Protein AF-A0A5J4R8U3-F1 (afdb_monomer)

InterPro domains:
  IPR002104 Integrase, catalytic domain [PF00589] (3-94)
  IPR002104 Integrase, catalytic domain [PS51898] (1-96)
  IPR011010 DNA breaking-rejoining enzyme, catalytic core [SSF56349] (4-93)
  IPR013762 Integrase-like, catalytic domain superfamily [G3DSA:1.10.443.10] (3-96)

Radius of gyration: 16.23 Å; Cα contacts (8 Å, |Δi|>4): 30; chains: 1; bounding box: 34×35×36 Å

Sequence (96 aa):
MFLKGRSIRIVPLLENQILLLNKYIAENKMDDPVKSKHPLFFNTRNEKLTRGGIIYILQKYIETARSENPTLIPDGITCHSLRHSKAMHLYKQEFH

Organism: NCBI:txid433724

Solvent-accessible surface area (backbone atoms only — not comparable to full-atom values): 6169 Å² total; per-residue (Å²): 134,93,59,94,65,102,61,91,73,91,73,87,73,53,69,72,54,49,52,55,49,51,51,52,37,59,78,66,62,58,83,45,78,86,48,72,84,54,62,94,58,53,43,101,82,74,40,68,61,44,74,66,56,52,51,50,55,49,49,55,52,50,52,52,49,28,74,76,39,59,90,79,50,74,83,86,80,42,75,65,55,52,52,53,52,52,52,54,50,50,55,62,62,75,75,111

Mean predicted aligned error: 8.78 Å

Foldseek 3Di:
DDDPDPDDDDDDDDPVRVVVLVVLCVVVVVVDPVNPPFDSDDDPVSHDQDPVNVQVVVVVVLVVVCVVPVVVRDPDDDPVNVVVVVVVVVVVVVVD

Secondary structure (DSSP, 8-state):
-PPSSS-----PPPHHHHHHHHHHHHHTTTT-GGGGGS-SSB-TTSSBPPHHHHHHHHHHHHHHHHHH-TTTS-TT--HHHHHHHHHHHHHHHHT-

Structure (mmCIF, N/CA/C/O backbone):
data_AF-A0A5J4R8U3-F1
#
_entry.id   AF-A0A5J4R8U3-F1
#
loop_
_atom_site.group_PDB
_atom_site.id
_atom_site.type_symbol
_atom_site.label_atom_id
_atom_site.label_alt_id
_atom_site.label_comp_id
_atom_site.label_asym_id
_atom_site.label_entity_id
_atom_site.label_seq_id
_atom_site.pdbx_PDB_ins_code
_atom_site.Cartn_x
_atom_site.Cartn_y
_atom_site.Cartn_z
_atom_site.occupancy
_atom_site.B_iso_or_equiv
_atom_site.auth_seq_id
_atom_site.auth_comp_id
_atom_site.auth_asym_id
_atom_site.auth_atom_id
_atom_site.pdbx_PDB_model_num
ATOM 1 N N . MET A 1 1 ? 6.810 -12.714 -2.063 1.00 39.50 1 MET A N 1
ATOM 2 C CA . MET A 1 1 ? 7.240 -11.859 -0.929 1.00 39.50 1 MET A CA 1
ATOM 3 C C . MET A 1 1 ? 8.015 -12.729 0.053 1.00 39.50 1 MET A C 1
ATOM 5 O O . MET A 1 1 ? 7.446 -13.683 0.564 1.00 39.50 1 MET A O 1
ATOM 9 N N . PHE A 1 2 ? 9.313 -12.478 0.248 1.00 37.28 2 PHE A N 1
ATOM 10 C CA . PHE A 1 2 ? 10.162 -13.301 1.119 1.00 37.28 2 PHE A CA 1
ATOM 11 C C . PHE A 1 2 ? 9.908 -12.959 2.592 1.00 37.28 2 PHE A C 1
ATOM 13 O O . PHE A 1 2 ? 10.042 -11.804 2.992 1.00 37.28 2 PHE A O 1
ATOM 20 N N . LEU A 1 3 ? 9.530 -13.958 3.389 1.00 38.16 3 LEU A N 1
ATOM 21 C CA . LEU A 1 3 ? 9.437 -13.856 4.845 1.00 38.16 3 LEU A CA 1
ATOM 22 C C . LEU A 1 3 ? 10.714 -14.434 5.468 1.00 38.16 3 LEU A C 1
ATOM 24 O O . LEU A 1 3 ? 11.328 -15.347 4.922 1.00 38.16 3 LEU A O 1
ATOM 28 N N . LYS A 1 4 ? 11.133 -13.856 6.595 1.00 48.47 4 LYS A N 1
ATOM 29 C CA . LYS A 1 4 ? 12.321 -14.254 7.362 1.00 48.47 4 LYS A CA 1
ATOM 30 C C . LYS A 1 4 ? 12.186 -15.719 7.813 1.00 48.47 4 LYS A C 1
ATOM 32 O O . LYS A 1 4 ? 11.180 -16.080 8.414 1.00 48.47 4 LYS A O 1
ATOM 37 N N . GLY A 1 5 ? 13.211 -16.525 7.522 1.00 42.91 5 GLY A N 1
ATOM 38 C CA . GLY A 1 5 ? 13.203 -17.990 7.631 1.00 42.91 5 GLY A CA 1
ATOM 39 C C . GLY A 1 5 ? 13.031 -18.608 6.243 1.00 42.91 5 GLY A C 1
ATOM 40 O O . GLY A 1 5 ? 12.038 -18.346 5.580 1.00 42.91 5 GLY A O 1
ATOM 41 N N . ARG A 1 6 ? 14.036 -19.354 5.768 1.00 49.91 6 ARG A N 1
ATOM 42 C CA . ARG A 1 6 ? 14.158 -19.932 4.413 1.00 49.91 6 ARG A CA 1
ATOM 43 C C . ARG A 1 6 ? 12.999 -20.883 4.057 1.00 49.91 6 ARG A C 1
ATOM 45 O O . ARG A 1 6 ? 13.168 -22.095 4.009 1.00 49.91 6 ARG A O 1
ATOM 52 N N . SER A 1 7 ? 11.817 -20.344 3.802 1.00 50.56 7 SER A N 1
ATOM 53 C CA . SER A 1 7 ? 10.639 -21.106 3.404 1.00 50.56 7 SER A CA 1
ATOM 54 C C . SER A 1 7 ? 9.931 -20.334 2.307 1.00 50.56 7 SER A C 1
ATOM 56 O O . SER A 1 7 ? 9.278 -19.317 2.550 1.00 50.56 7 SER A O 1
ATOM 58 N N . ILE A 1 8 ? 10.115 -20.809 1.079 1.00 68.75 8 ILE A N 1
ATOM 59 C CA . ILE A 1 8 ? 9.368 -20.331 -0.077 1.00 68.75 8 ILE A CA 1
ATOM 60 C C . ILE A 1 8 ? 7.925 -20.782 0.138 1.00 68.75 8 ILE A C 1
ATOM 62 O O . ILE A 1 8 ? 7.665 -21.962 0.355 1.00 68.75 8 ILE A O 1
ATOM 66 N N . ARG A 1 9 ? 6.991 -19.834 0.130 1.00 71.56 9 ARG A N 1
ATOM 67 C CA . ARG A 1 9 ? 5.557 -20.126 0.143 1.00 71.56 9 ARG A CA 1
ATOM 68 C C . ARG A 1 9 ? 4.965 -19.594 -1.144 1.00 71.56 9 ARG A C 1
ATOM 70 O O . ARG A 1 9 ? 5.153 -18.419 -1.464 1.00 71.56 9 ARG A O 1
ATOM 77 N N . ILE A 1 10 ? 4.259 -20.460 -1.855 1.00 74.75 10 ILE A N 1
ATOM 78 C CA . ILE A 1 10 ? 3.407 -20.068 -2.969 1.00 74.75 10 ILE A CA 1
ATOM 79 C C . ILE A 1 10 ? 2.099 -19.603 -2.336 1.00 74.75 10 ILE A C 1
ATOM 81 O O . ILE A 1 10 ? 1.462 -20.357 -1.606 1.00 74.75 10 ILE A O 1
ATOM 85 N N . VAL A 1 11 ? 1.757 -18.334 -2.535 1.00 73.75 11 VAL A N 1
ATOM 86 C CA . VAL A 1 11 ? 0.498 -17.765 -2.049 1.00 73.75 11 VAL A CA 1
ATOM 87 C C . VAL A 1 11 ? -0.414 -17.637 -3.263 1.00 73.75 11 VAL A C 1
ATOM 89 O O . VAL A 1 11 ? -0.037 -16.904 -4.182 1.00 73.75 11 VAL A O 1
ATOM 92 N N . PRO A 1 12 ? -1.561 -18.338 -3.304 1.00 76.19 12 PRO A N 1
ATOM 93 C CA . PRO A 1 12 ? -2.503 -18.181 -4.399 1.00 76.19 12 PRO A CA 1
ATOM 94 C C . PRO A 1 12 ? -2.996 -16.732 -4.421 1.00 76.19 12 PRO A C 1
ATOM 96 O O . PRO A 1 12 ? -3.388 -16.166 -3.397 1.00 76.19 12 PRO A O 1
ATOM 99 N N . LEU A 1 13 ? -2.908 -16.106 -5.591 1.00 78.50 13 LEU A N 1
ATOM 100 C CA . LEU A 1 13 ? -3.486 -14.790 -5.819 1.00 78.50 13 LEU A CA 1
ATOM 101 C C . LEU A 1 13 ? -4.932 -14.986 -6.265 1.00 78.50 13 LEU A C 1
ATOM 103 O O . LEU A 1 13 ? -5.201 -15.769 -7.170 1.00 78.50 13 LEU A O 1
ATOM 107 N N . LEU A 1 14 ? -5.850 -14.258 -5.634 1.00 80.81 14 LEU A N 1
ATOM 108 C CA . LEU A 1 14 ? -7.234 -14.183 -6.092 1.00 80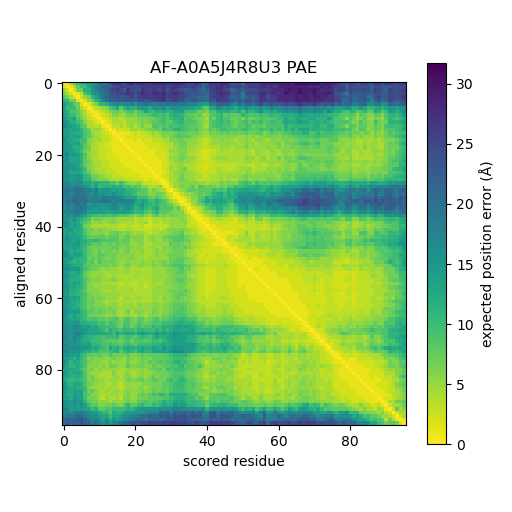.81 14 LEU A CA 1
ATOM 109 C C . LEU A 1 14 ? -7.279 -13.515 -7.472 1.00 80.81 14 LEU A C 1
ATOM 111 O O . LEU A 1 14 ? -6.473 -12.627 -7.759 1.00 80.81 14 LEU A O 1
ATOM 115 N N . GLU A 1 15 ? -8.256 -13.882 -8.293 1.00 80.25 15 GLU A N 1
ATOM 116 C CA . GLU A 1 15 ? -8.394 -13.377 -9.664 1.00 80.25 15 GLU A CA 1
ATOM 117 C C . GLU A 1 15 ? -8.431 -11.841 -9.726 1.00 80.25 15 GLU A C 1
ATOM 119 O O . GLU A 1 15 ? -7.724 -11.219 -10.519 1.00 80.25 15 GLU A O 1
ATOM 124 N N . ASN A 1 16 ? -9.136 -11.200 -8.790 1.00 83.31 16 ASN A N 1
ATOM 125 C CA . ASN A 1 16 ? -9.160 -9.741 -8.681 1.00 83.31 16 ASN A CA 1
ATOM 126 C C . ASN A 1 16 ? -7.781 -9.117 -8.384 1.00 83.31 16 ASN A C 1
ATOM 128 O O . ASN A 1 16 ? -7.494 -8.016 -8.848 1.00 83.31 16 ASN A O 1
ATOM 132 N N . GLN A 1 17 ? -6.912 -9.803 -7.637 1.00 83.12 17 GLN A N 1
ATOM 133 C CA . GLN A 1 17 ? -5.546 -9.345 -7.371 1.00 83.12 17 GLN A CA 1
ATOM 134 C C . GLN A 1 17 ? -4.662 -9.497 -8.606 1.00 83.12 17 GLN A C 1
ATOM 136 O O . GLN A 1 17 ? -3.830 -8.631 -8.862 1.00 83.12 17 GLN A O 1
ATOM 141 N N . ILE A 1 18 ? -4.862 -10.564 -9.385 1.00 86.44 18 ILE A N 1
ATOM 142 C CA . ILE A 1 18 ? -4.160 -10.776 -10.656 1.00 86.44 18 ILE A CA 1
ATOM 143 C C . ILE A 1 18 ? -4.529 -9.666 -11.643 1.00 86.44 18 ILE A C 1
ATOM 145 O O . ILE A 1 18 ? -3.640 -9.076 -12.252 1.00 86.44 18 ILE A O 1
ATOM 149 N N . LEU A 1 19 ? -5.814 -9.316 -11.747 1.00 89.12 19 LEU A N 1
ATOM 150 C CA . LEU A 1 19 ? -6.276 -8.221 -12.605 1.00 89.12 19 LEU A CA 1
ATOM 151 C C . LEU A 1 19 ? -5.637 -6.878 -12.225 1.00 89.12 19 LEU A C 1
ATOM 153 O O . LEU A 1 19 ? -5.117 -6.178 -13.0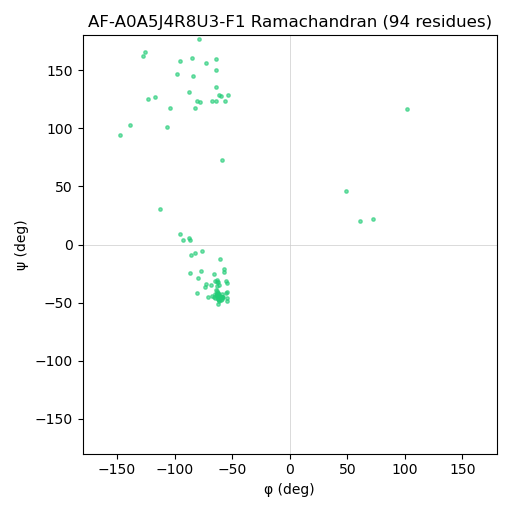95 1.00 89.12 19 LEU A O 1
ATOM 157 N N . LEU A 1 20 ? -5.623 -6.534 -10.932 1.00 87.69 20 LEU A N 1
ATOM 158 C CA . LEU A 1 20 ? -4.979 -5.308 -10.446 1.00 87.69 20 LEU A CA 1
ATOM 159 C C . LEU A 1 20 ? -3.469 -5.308 -10.710 1.00 87.69 20 LEU A C 1
ATOM 161 O O . LEU A 1 20 ? -2.919 -4.291 -11.129 1.00 87.69 20 LEU A O 1
ATOM 165 N N . LEU A 1 21 ? -2.806 -6.446 -10.496 1.00 86.81 21 LEU A N 1
ATOM 166 C CA . LEU A 1 21 ? -1.373 -6.586 -10.728 1.00 86.81 21 LEU A CA 1
ATOM 167 C C . LEU A 1 21 ? -1.023 -6.446 -12.214 1.00 86.81 21 LEU A C 1
ATOM 169 O O . LEU A 1 21 ? -0.101 -5.709 -12.552 1.00 86.81 21 LEU A O 1
ATOM 173 N N . ASN A 1 22 ? -1.776 -7.099 -13.098 1.00 86.44 22 ASN A N 1
ATOM 174 C CA . ASN A 1 22 ? -1.565 -7.017 -14.542 1.00 86.44 22 ASN A CA 1
ATOM 175 C C . ASN A 1 22 ? -1.787 -5.595 -15.057 1.00 86.44 22 ASN A C 1
ATOM 177 O O . ASN A 1 22 ? -0.973 -5.088 -15.827 1.00 86.44 22 ASN A O 1
ATOM 181 N N . LYS A 1 23 ? -2.844 -4.924 -14.583 1.00 88.00 23 LYS A N 1
ATOM 182 C CA . LYS A 1 23 ? -3.098 -3.518 -14.906 1.00 88.00 23 LYS A CA 1
ATOM 183 C C . LYS A 1 23 ? -1.930 -2.631 -14.470 1.00 88.00 23 LYS A C 1
ATOM 185 O O . LYS A 1 23 ? -1.433 -1.847 -15.270 1.00 88.00 23 LYS A O 1
ATOM 190 N N . TYR A 1 24 ? -1.440 -2.815 -13.245 1.00 88.25 24 TYR A N 1
ATOM 191 C CA . TYR A 1 24 ? -0.288 -2.074 -12.736 1.00 88.25 24 TYR A CA 1
ATOM 192 C C . TYR A 1 24 ? 0.982 -2.310 -13.576 1.00 88.25 24 TYR A C 1
ATOM 194 O O . TYR A 1 24 ? 1.672 -1.354 -13.926 1.00 88.25 24 TYR A O 1
ATOM 202 N N . ILE A 1 25 ? 1.287 -3.560 -13.937 1.00 86.00 25 ILE A N 1
ATOM 203 C CA . ILE A 1 25 ? 2.452 -3.910 -14.770 1.00 86.00 25 ILE A CA 1
ATOM 204 C C . ILE A 1 25 ? 2.358 -3.245 -16.150 1.00 86.00 25 ILE A C 1
ATOM 206 O O . ILE A 1 25 ? 3.347 -2.669 -16.612 1.00 86.00 25 ILE A O 1
ATOM 210 N N . ALA A 1 26 ? 1.178 -3.283 -16.776 1.00 86.06 26 ALA A N 1
ATOM 211 C CA . ALA A 1 26 ? 0.932 -2.681 -18.084 1.00 86.06 26 ALA A CA 1
ATOM 212 C C . ALA A 1 26 ? 1.074 -1.150 -18.048 1.00 86.06 26 ALA A C 1
ATOM 214 O O . ALA A 1 26 ? 1.771 -0.569 -18.879 1.00 86.06 26 ALA A O 1
ATOM 215 N N . GLU A 1 27 ? 0.482 -0.490 -17.048 1.00 86.12 27 GLU A N 1
ATOM 216 C CA . GLU A 1 27 ? 0.573 0.967 -16.869 1.00 86.12 27 GLU A CA 1
ATOM 217 C C . GLU A 1 27 ? 2.019 1.439 -16.650 1.00 86.12 27 GLU A C 1
ATOM 219 O O . GLU A 1 27 ? 2.410 2.502 -17.133 1.00 86.12 27 GLU A O 1
ATOM 224 N N . ASN A 1 28 ? 2.840 0.631 -15.972 1.00 82.00 28 ASN A N 1
ATOM 225 C CA . ASN A 1 28 ? 4.239 0.953 -15.682 1.00 82.00 28 ASN A CA 1
ATOM 226 C C . ASN A 1 28 ? 5.232 0.419 -16.737 1.00 82.00 28 ASN A C 1
ATOM 228 O O . ASN A 1 28 ? 6.450 0.582 -16.575 1.00 82.00 28 ASN A O 1
ATOM 232 N N . LYS A 1 29 ? 4.735 -0.193 -17.827 1.00 77.94 29 LYS A N 1
ATOM 233 C CA . LYS A 1 29 ? 5.536 -0.791 -18.913 1.00 77.94 29 LYS A CA 1
ATOM 234 C C . LYS A 1 29 ? 6.643 -1.703 -18.372 1.00 77.94 29 LYS A C 1
ATOM 236 O O . LYS A 1 29 ? 7.823 -1.528 -18.690 1.00 77.94 29 LYS A O 1
ATOM 241 N N . MET A 1 30 ? 6.288 -2.558 -17.413 1.00 71.94 30 MET A N 1
ATOM 242 C CA . MET A 1 30 ? 7.203 -3.487 -16.727 1.00 71.94 30 MET A CA 1
ATOM 243 C C . MET A 1 30 ? 7.356 -4.832 -17.454 1.00 71.94 30 MET A C 1
ATOM 245 O O . MET A 1 30 ? 8.001 -5.743 -16.946 1.00 71.94 30 MET A O 1
ATOM 249 N N . ASP A 1 31 ? 6.767 -4.948 -18.635 1.00 65.25 31 ASP A N 1
ATOM 250 C CA . ASP A 1 31 ? 6.816 -6.076 -19.562 1.00 65.25 31 ASP A CA 1
ATOM 251 C C . ASP A 1 31 ? 8.140 -6.182 -20.343 1.00 65.25 31 ASP A C 1
ATOM 253 O O . ASP A 1 31 ? 8.376 -7.170 -21.036 1.00 65.25 31 ASP A O 1
ATOM 257 N N . ASP A 1 32 ? 9.036 -5.204 -20.191 1.00 68.81 32 ASP A N 1
ATOM 258 C CA . ASP A 1 32 ? 10.355 -5.211 -20.822 1.00 68.81 32 ASP A CA 1
ATOM 259 C C . ASP A 1 32 ? 11.366 -6.085 -20.034 1.00 68.81 3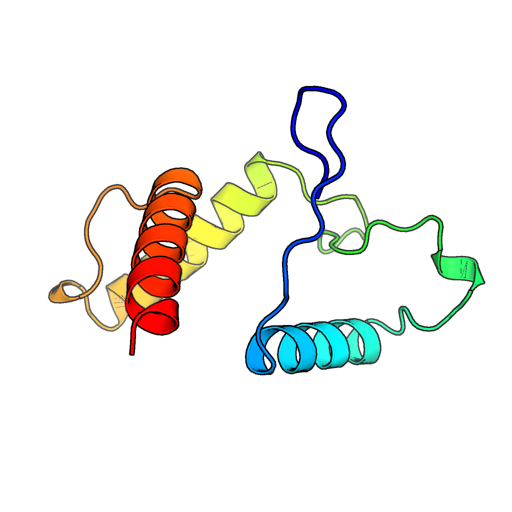2 ASP A C 1
ATOM 261 O O . ASP A 1 32 ? 11.625 -5.814 -18.852 1.00 68.81 32 ASP A O 1
ATOM 265 N N . PRO A 1 33 ? 12.007 -7.096 -20.656 1.00 63.88 33 PRO A N 1
ATOM 266 C CA . PRO A 1 33 ? 13.025 -7.934 -20.013 1.00 63.88 33 PRO A CA 1
ATOM 267 C C . PRO A 1 33 ? 14.228 -7.156 -19.445 1.00 63.88 33 PRO A C 1
ATOM 269 O O . PRO A 1 33 ? 14.859 -7.615 -18.482 1.00 63.88 33 PRO A O 1
ATOM 272 N N . VAL A 1 34 ? 14.519 -5.954 -19.957 1.00 62.41 34 VAL A N 1
ATOM 273 C CA . VAL A 1 34 ? 15.565 -5.062 -19.425 1.00 62.41 34 VAL A CA 1
ATOM 274 C C . VAL A 1 34 ? 15.219 -4.576 -18.011 1.00 62.41 34 VAL A C 1
ATOM 276 O O . VAL A 1 34 ? 16.112 -4.325 -17.197 1.00 62.41 34 VAL A O 1
ATOM 279 N N . LYS A 1 35 ? 13.927 -4.532 -17.657 1.00 61.16 35 LYS A N 1
ATOM 280 C CA . LYS A 1 35 ? 13.452 -4.089 -16.341 1.00 61.16 35 LYS A CA 1
ATOM 281 C C . LYS A 1 35 ? 13.407 -5.190 -15.280 1.00 61.16 35 LYS A C 1
ATOM 283 O O . LYS A 1 35 ? 13.041 -4.907 -14.143 1.00 61.16 35 LYS A O 1
ATOM 288 N N . SER A 1 36 ? 13.853 -6.412 -15.583 1.00 63.00 36 SER A N 1
ATOM 289 C CA . SER A 1 36 ? 13.856 -7.543 -14.632 1.00 63.00 36 SER A CA 1
ATOM 290 C C . SER A 1 36 ? 14.636 -7.286 -13.331 1.00 63.00 36 SER A C 1
ATOM 292 O O . SER A 1 36 ? 14.384 -7.936 -12.317 1.00 63.00 36 SER A O 1
ATOM 294 N N . LYS A 1 37 ? 15.565 -6.318 -13.330 1.00 69.00 37 LYS A N 1
ATOM 295 C CA . LYS A 1 37 ? 16.321 -5.893 -12.138 1.00 69.00 37 LYS A CA 1
ATOM 296 C C . LYS A 1 37 ? 15.602 -4.835 -11.290 1.00 69.00 37 LYS A C 1
ATOM 298 O O . LYS A 1 37 ? 16.068 -4.531 -10.191 1.00 69.00 37 LYS A O 1
ATOM 303 N N . HIS A 1 38 ? 14.496 -4.269 -11.770 1.00 73.50 38 HIS A N 1
ATOM 304 C CA . HIS A 1 38 ? 13.744 -3.250 -11.046 1.00 73.50 38 HIS A CA 1
ATOM 305 C C . HIS A 1 38 ? 12.774 -3.888 -10.045 1.00 73.50 38 HIS A C 1
ATOM 307 O O . HIS A 1 38 ? 12.214 -4.957 -10.293 1.00 73.50 38 HIS A O 1
ATOM 313 N N . PRO A 1 39 ? 12.559 -3.251 -8.884 1.00 81.00 39 PRO A N 1
ATOM 314 C CA . PRO A 1 39 ? 11.571 -3.727 -7.930 1.00 81.00 39 PRO A CA 1
ATOM 315 C C . PRO A 1 39 ? 10.168 -3.652 -8.544 1.00 81.00 39 PRO A C 1
ATOM 317 O O . PRO A 1 39 ? 9.799 -2.628 -9.111 1.00 81.00 39 PRO A O 1
ATOM 320 N N . LEU A 1 40 ? 9.370 -4.710 -8.354 1.00 84.06 40 LEU A N 1
ATOM 321 C CA . LEU A 1 40 ? 7.983 -4.773 -8.835 1.00 84.06 40 LEU A CA 1
ATOM 322 C C . LEU A 1 40 ? 7.133 -3.605 -8.323 1.00 84.06 40 LEU A C 1
ATOM 324 O O . LEU A 1 40 ? 6.233 -3.173 -9.015 1.00 84.06 40 LEU A O 1
ATOM 328 N N . PHE A 1 41 ? 7.416 -3.087 -7.127 1.00 85.75 41 PHE A N 1
ATOM 329 C CA . PH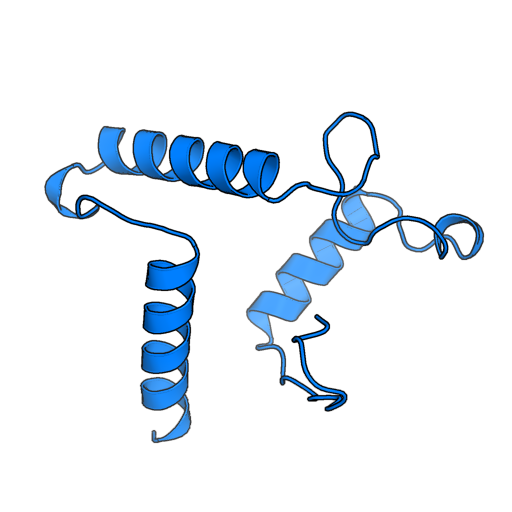E A 1 41 ? 6.780 -1.875 -6.621 1.00 85.75 41 PHE A CA 1
ATOM 330 C C . PHE A 1 41 ? 7.845 -0.839 -6.270 1.00 85.75 41 PHE A C 1
ATOM 332 O O . PHE A 1 41 ? 8.745 -1.105 -5.460 1.00 85.75 41 PHE A O 1
ATOM 339 N N . PHE A 1 42 ? 7.712 0.352 -6.844 1.00 87.56 42 PHE A N 1
ATOM 340 C CA . PHE A 1 42 ? 8.633 1.463 -6.644 1.00 87.56 42 PHE A CA 1
ATOM 341 C C . PHE A 1 42 ? 7.925 2.753 -6.225 1.00 87.56 42 PHE A C 1
ATOM 343 O O . PHE A 1 42 ? 6.710 2.896 -6.352 1.00 87.56 42 PHE A O 1
ATOM 350 N N . ASN A 1 43 ? 8.698 3.685 -5.671 1.00 84.75 43 ASN A N 1
ATOM 351 C CA . ASN A 1 43 ? 8.247 5.044 -5.392 1.00 84.75 43 ASN A CA 1
ATOM 352 C C . ASN A 1 43 ? 8.265 5.906 -6.674 1.00 84.75 43 ASN A C 1
ATOM 354 O O . ASN A 1 43 ? 8.742 5.481 -7.721 1.00 84.75 43 ASN A O 1
ATOM 358 N N . THR A 1 44 ? 7.822 7.160 -6.586 1.00 82.12 44 THR A N 1
ATOM 359 C CA . THR A 1 44 ? 7.850 8.119 -7.711 1.00 82.12 44 THR A CA 1
ATOM 360 C C . THR A 1 44 ? 9.252 8.424 -8.259 1.00 82.12 44 THR A C 1
ATOM 362 O O . THR A 1 44 ? 9.371 9.014 -9.326 1.00 82.12 44 THR A O 1
ATOM 365 N N . ARG A 1 45 ? 10.314 8.021 -7.548 1.00 83.56 45 ARG A N 1
ATOM 366 C CA . ARG A 1 45 ? 11.721 8.110 -7.967 1.00 83.56 45 ARG A CA 1
ATOM 367 C C . ARG A 1 45 ? 12.239 6.809 -8.601 1.00 83.56 45 ARG A C 1
ATOM 369 O O . ARG A 1 45 ? 13.434 6.694 -8.843 1.00 83.56 45 ARG A O 1
ATOM 376 N N . ASN A 1 46 ? 11.366 5.835 -8.876 1.00 80.19 46 ASN A N 1
ATOM 377 C CA . ASN A 1 46 ? 11.697 4.494 -9.382 1.00 80.19 46 ASN A CA 1
ATOM 378 C C . ASN A 1 46 ? 12.599 3.660 -8.453 1.00 80.19 46 ASN A C 1
ATOM 380 O O . ASN A 1 46 ? 13.214 2.679 -8.874 1.00 80.19 46 ASN A O 1
ATOM 384 N N . GLU A 1 47 ? 12.655 4.011 -7.169 1.00 84.19 47 GLU A N 1
ATOM 385 C CA . GLU A 1 47 ? 13.394 3.265 -6.155 1.00 84.19 47 GLU A CA 1
ATOM 386 C C . GLU A 1 47 ? 12.472 2.292 -5.423 1.00 84.19 47 GLU A C 1
ATOM 388 O O . GLU A 1 47 ? 11.258 2.486 -5.334 1.00 84.19 47 GLU A O 1
ATOM 393 N N . LYS A 1 48 ? 13.054 1.257 -4.817 1.00 86.75 48 LYS A N 1
ATOM 394 C CA . LYS A 1 48 ? 12.314 0.280 -4.014 1.00 86.75 48 LYS A CA 1
ATOM 395 C C . LYS A 1 48 ? 11.487 0.974 -2.928 1.00 86.75 48 LYS A C 1
ATOM 397 O O . LYS A 1 48 ? 12.027 1.728 -2.118 1.00 86.75 48 LYS A O 1
ATOM 402 N N . LEU A 1 49 ? 10.192 0.649 -2.853 1.00 87.38 49 LEU A N 1
ATOM 403 C CA . LEU A 1 49 ? 9.345 1.126 -1.761 1.00 87.38 49 LEU A CA 1
ATOM 404 C C . LEU A 1 49 ? 9.929 0.714 -0.406 1.00 87.38 49 LEU A C 1
ATOM 406 O O . LEU A 1 49 ? 10.161 -0.466 -0.123 1.00 87.38 49 LEU A O 1
ATOM 410 N N . THR A 1 50 ? 10.159 1.709 0.445 1.00 89.38 50 THR A N 1
ATOM 411 C CA . THR A 1 50 ? 10.628 1.498 1.812 1.00 89.38 50 THR A CA 1
ATOM 412 C C . THR A 1 50 ? 9.447 1.226 2.737 1.00 89.38 50 THR A C 1
ATOM 414 O O . THR A 1 50 ? 8.305 1.585 2.446 1.00 89.38 50 THR A O 1
ATOM 417 N N . ARG A 1 51 ? 9.717 0.634 3.906 1.00 87.44 51 ARG A N 1
ATOM 418 C CA . ARG A 1 51 ? 8.687 0.440 4.937 1.00 87.44 51 ARG A CA 1
ATOM 419 C C . ARG A 1 51 ? 8.020 1.765 5.327 1.00 87.44 51 ARG A C 1
ATOM 421 O O . ARG A 1 51 ? 6.803 1.801 5.452 1.00 87.44 51 ARG A O 1
ATOM 428 N N . GLY A 1 52 ? 8.805 2.835 5.476 1.00 88.12 52 GLY A N 1
ATOM 429 C CA . GLY A 1 52 ? 8.284 4.175 5.760 1.00 88.12 52 GLY A CA 1
ATOM 430 C C . GLY A 1 52 ? 7.403 4.713 4.631 1.00 88.12 52 GLY A C 1
ATOM 431 O O . GLY A 1 52 ? 6.321 5.218 4.902 1.00 88.12 52 GLY A O 1
ATOM 432 N N . GLY A 1 53 ? 7.806 4.518 3.370 1.00 89.44 53 GLY A N 1
ATOM 433 C CA . GLY A 1 53 ? 7.003 4.917 2.211 1.00 89.44 53 GLY A CA 1
ATOM 434 C C . GLY A 1 53 ? 5.656 4.196 2.139 1.00 89.44 53 GLY A C 1
ATOM 435 O O . GLY A 1 53 ? 4.635 4.827 1.893 1.00 89.44 53 GLY A O 1
ATOM 436 N N . ILE A 1 54 ? 5.628 2.891 2.426 1.00 90.38 54 ILE A N 1
ATOM 437 C CA . ILE A 1 54 ? 4.379 2.115 2.475 1.00 90.38 54 ILE A CA 1
ATOM 438 C C . ILE A 1 54 ? 3.473 2.603 3.613 1.00 90.38 54 ILE A C 1
ATOM 440 O O . ILE A 1 54 ? 2.272 2.747 3.405 1.00 90.38 54 ILE A O 1
ATOM 444 N N . ILE A 1 55 ? 4.033 2.875 4.798 1.00 91.00 55 ILE A N 1
ATOM 445 C CA . ILE A 1 55 ? 3.267 3.410 5.936 1.00 91.00 55 ILE A CA 1
ATOM 446 C C . ILE A 1 55 ? 2.655 4.765 5.576 1.00 91.00 55 ILE A C 1
ATOM 448 O O . ILE A 1 55 ? 1.473 4.969 5.825 1.00 91.00 55 ILE A O 1
ATOM 452 N N . TYR A 1 56 ? 3.427 5.648 4.942 1.00 91.56 56 TYR A N 1
ATOM 453 C CA . TYR A 1 56 ? 2.944 6.955 4.505 1.00 91.56 56 TYR A CA 1
ATOM 454 C C . TYR A 1 56 ? 1.793 6.842 3.495 1.00 91.56 56 TYR A C 1
ATOM 456 O O . TYR A 1 56 ? 0.754 7.473 3.670 1.00 91.56 56 TYR A O 1
ATOM 464 N N . ILE A 1 57 ? 1.945 6.000 2.464 1.00 91.62 57 ILE A N 1
ATOM 465 C CA . ILE A 1 57 ? 0.885 5.752 1.475 1.00 91.62 57 ILE A CA 1
ATOM 466 C C . ILE A 1 57 ? -0.374 5.230 2.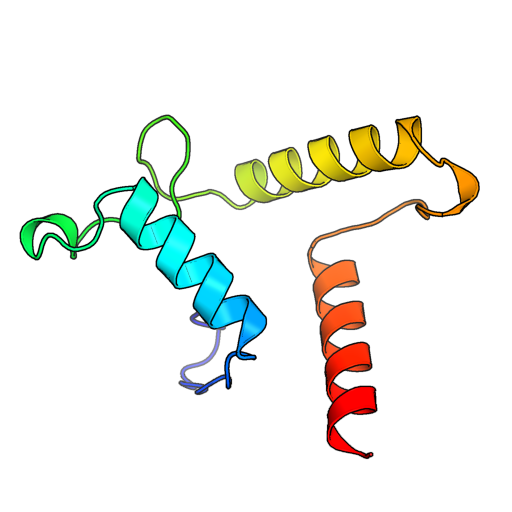174 1.00 91.62 57 ILE A C 1
ATOM 468 O O . ILE A 1 57 ? -1.471 5.713 1.908 1.00 91.62 57 ILE A O 1
ATOM 472 N N . LEU A 1 58 ? -0.219 4.275 3.094 1.00 91.50 58 LEU A N 1
ATOM 473 C CA . LEU A 1 58 ? -1.337 3.721 3.847 1.00 91.50 58 LEU A CA 1
ATOM 474 C C . LEU A 1 58 ? -2.048 4.793 4.686 1.00 91.50 58 LEU A C 1
ATOM 476 O O . LEU A 1 58 ? -3.270 4.892 4.620 1.00 91.50 58 LEU A O 1
ATOM 480 N N . GLN A 1 59 ? -1.303 5.600 5.444 1.00 91.12 59 GLN A N 1
ATOM 481 C CA . GLN A 1 59 ? -1.864 6.676 6.266 1.00 91.12 59 GLN A CA 1
ATOM 482 C C . GLN A 1 59 ? -2.636 7.685 5.416 1.00 91.12 59 GLN A C 1
ATOM 484 O O . GLN A 1 59 ? -3.782 7.984 5.735 1.00 91.12 59 GLN A O 1
ATOM 489 N N . LYS A 1 60 ? -2.076 8.102 4.275 1.00 92.62 60 LYS A N 1
ATOM 490 C CA . LYS A 1 60 ? -2.746 9.004 3.330 1.00 92.62 60 LYS 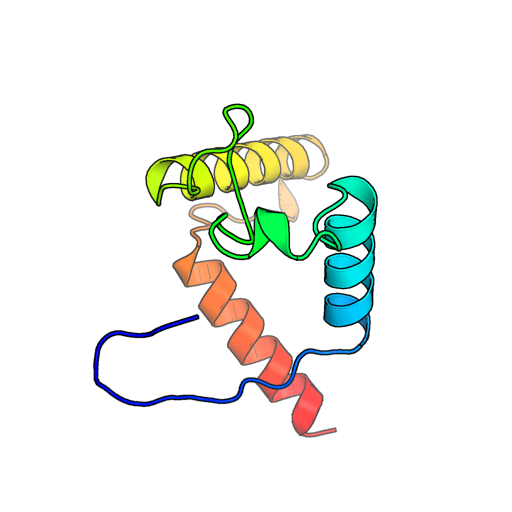A CA 1
ATOM 491 C C . LYS A 1 60 ? -4.115 8.475 2.887 1.00 92.62 60 LYS A C 1
ATOM 493 O O . LYS A 1 60 ? -5.091 9.223 2.861 1.00 92.62 60 LYS A O 1
ATOM 498 N N . TYR A 1 61 ? -4.205 7.193 2.531 1.00 91.44 61 TYR A N 1
ATOM 499 C CA . TYR A 1 61 ? -5.479 6.593 2.120 1.00 91.44 61 TYR A CA 1
ATOM 500 C C . TYR A 1 61 ? -6.443 6.381 3.292 1.00 91.44 61 TYR A C 1
ATOM 502 O O . TYR A 1 61 ? -7.643 6.550 3.103 1.00 91.44 61 TYR A O 1
ATOM 510 N N . ILE A 1 62 ? -5.949 6.070 4.497 1.00 91.06 62 ILE A N 1
ATOM 511 C CA . ILE A 1 62 ? -6.785 6.001 5.708 1.00 91.06 62 ILE A CA 1
ATOM 512 C C . ILE A 1 62 ? -7.403 7.368 6.002 1.00 91.06 62 ILE A C 1
ATOM 514 O O . ILE A 1 62 ? -8.601 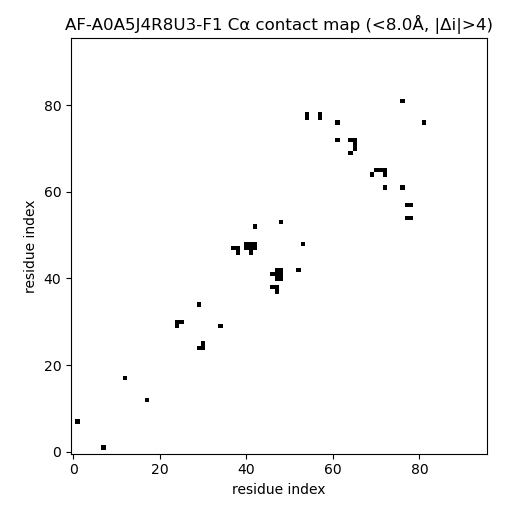7.448 6.242 1.00 91.06 62 ILE A O 1
ATOM 518 N N . GLU A 1 63 ? -6.607 8.435 5.964 1.00 91.06 63 GLU A N 1
ATOM 519 C CA . GLU A 1 63 ? -7.071 9.806 6.196 1.00 91.06 63 GLU A CA 1
ATOM 520 C C . GLU A 1 63 ? -8.099 10.234 5.147 1.00 91.06 63 GLU A C 1
ATOM 522 O O . GLU A 1 63 ? -9.141 10.784 5.498 1.00 91.06 63 GLU A O 1
ATOM 527 N N . THR A 1 64 ? -7.854 9.902 3.876 1.00 91.81 64 THR A N 1
ATOM 528 C CA . THR A 1 64 ? -8.795 10.182 2.781 1.00 91.81 64 THR A CA 1
ATOM 529 C C . THR A 1 64 ? -10.114 9.432 2.997 1.00 91.81 64 THR A C 1
ATOM 531 O O . THR A 1 64 ? -11.173 10.051 3.032 1.00 91.81 64 THR A O 1
ATOM 534 N N . ALA A 1 65 ? -10.070 8.122 3.253 1.00 90.75 65 ALA A N 1
ATOM 535 C CA . ALA A 1 65 ? -11.273 7.327 3.506 1.00 90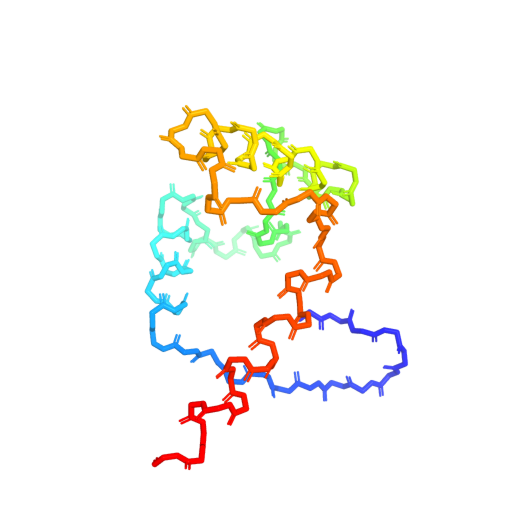.75 65 ALA A CA 1
ATOM 536 C C . ALA A 1 65 ? -12.022 7.781 4.771 1.00 90.75 65 ALA A C 1
ATOM 538 O O . ALA A 1 65 ? -13.250 7.776 4.813 1.00 90.75 65 ALA A O 1
ATOM 539 N N . ARG A 1 66 ? -11.290 8.212 5.803 1.00 91.06 66 ARG A N 1
ATOM 540 C CA . ARG A 1 66 ? -11.868 8.760 7.033 1.00 91.06 66 ARG A CA 1
ATOM 541 C C . ARG A 1 66 ? -12.549 10.103 6.790 1.00 91.06 66 ARG A C 1
ATOM 543 O O . ARG A 1 66 ? -13.558 10.367 7.430 1.00 91.06 66 ARG A O 1
ATOM 550 N N . SER A 1 67 ? -12.027 10.930 5.883 1.00 89.56 67 SER A N 1
ATOM 551 C CA . SER A 1 67 ? -12.680 12.189 5.505 1.00 89.56 67 SER A CA 1
ATOM 552 C C . SER A 1 67 ? -14.025 11.964 4.806 1.00 89.56 67 SER A C 1
ATOM 554 O O . SER A 1 67 ? -14.946 12.750 4.999 1.00 89.56 67 SER A O 1
ATOM 556 N N . GLU A 1 68 ? -14.164 10.863 4.062 1.00 92.12 68 GLU A N 1
ATOM 557 C CA . GLU A 1 68 ? -15.412 10.483 3.394 1.00 92.12 68 GLU A CA 1
ATOM 558 C C . GLU A 1 68 ? -16.405 9.807 4.351 1.00 92.12 68 GLU A C 1
ATOM 560 O O . GLU A 1 68 ? -17.601 10.090 4.309 1.00 92.12 68 GLU A O 1
ATOM 565 N N . ASN A 1 69 ? -15.929 8.917 5.230 1.00 89.38 69 ASN A N 1
ATOM 566 C CA . ASN A 1 69 ? -16.769 8.268 6.234 1.00 89.38 69 ASN A CA 1
ATOM 567 C C . ASN A 1 69 ? -15.993 7.973 7.534 1.00 89.38 69 ASN A C 1
ATOM 569 O O . ASN A 1 69 ? -15.394 6.899 7.678 1.00 89.38 69 ASN A O 1
ATOM 573 N N . PRO A 1 70 ? -16.057 8.876 8.530 1.00 83.25 70 PRO A N 1
ATOM 574 C CA . PRO A 1 70 ? -15.331 8.716 9.787 1.00 83.25 70 PRO A CA 1
ATOM 575 C C . PRO A 1 70 ? -15.764 7.492 10.601 1.00 83.25 70 PRO A C 1
ATOM 577 O O . PRO A 1 70 ? -14.957 6.914 11.320 1.00 83.25 70 PRO A O 1
ATOM 580 N N . THR A 1 71 ? -17.032 7.085 10.491 1.00 86.19 71 THR A N 1
ATOM 581 C CA . THR A 1 71 ? -17.605 5.999 11.308 1.00 86.19 71 THR A CA 1
ATOM 582 C C . THR A 1 71 ? -17.197 4.606 10.835 1.00 86.19 71 THR A C 1
ATOM 584 O O . THR A 1 71 ? -17.211 3.657 11.615 1.00 86.19 71 THR A O 1
ATOM 587 N N . LEU A 1 72 ? -16.812 4.482 9.562 1.00 86.69 72 LEU A N 1
ATOM 588 C CA . LEU A 1 72 ? -16.453 3.206 8.947 1.00 86.69 72 LEU A CA 1
ATOM 589 C C . LEU A 1 72 ? -14.979 2.837 9.166 1.00 86.69 72 LEU A C 1
ATOM 591 O O . LEU A 1 72 ? -14.622 1.659 9.103 1.00 86.69 72 LEU A O 1
ATOM 595 N N . ILE A 1 73 ? -14.114 3.828 9.403 1.00 86.38 73 ILE A N 1
ATOM 596 C CA . ILE A 1 73 ? -12.660 3.651 9.439 1.00 86.38 73 ILE A CA 1
ATOM 597 C C . ILE A 1 73 ? -12.152 3.720 10.888 1.00 86.38 73 ILE A C 1
ATOM 599 O O . ILE A 1 73 ? -11.971 4.822 11.412 1.00 86.38 73 ILE A O 1
ATOM 603 N N . PRO A 1 74 ? -11.871 2.574 11.539 1.00 81.81 74 PRO A N 1
ATOM 604 C CA . PRO A 1 74 ? -11.392 2.557 12.918 1.00 81.81 74 PRO A CA 1
ATOM 605 C C . PRO A 1 74 ? -10.025 3.236 13.077 1.00 81.81 74 PRO A C 1
ATOM 607 O O . PRO A 1 74 ? -9.245 3.378 12.129 1.00 81.81 74 PRO A O 1
ATOM 610 N N . ASP A 1 75 ? -9.714 3.639 14.306 1.00 80.25 75 ASP A N 1
ATOM 611 C CA . ASP A 1 75 ? -8.396 4.154 14.667 1.00 80.25 75 ASP A CA 1
ATOM 612 C C . ASP A 1 75 ? -7.325 3.056 14.719 1.00 80.25 75 ASP A C 1
ATOM 614 O O . ASP A 1 75 ? -7.606 1.870 14.893 1.00 80.25 75 ASP A O 1
ATOM 618 N N . GLY A 1 76 ? -6.061 3.456 14.551 1.00 82.44 76 GLY A N 1
ATOM 619 C CA . GLY A 1 76 ? -4.915 2.557 14.722 1.00 82.44 76 GLY A CA 1
ATOM 620 C C . GLY A 1 76 ? -4.724 1.510 13.616 1.00 82.44 76 GLY A C 1
ATOM 621 O O . GLY A 1 76 ? -4.072 0.487 13.844 1.00 82.44 76 GLY A O 1
ATOM 622 N N . ILE A 1 77 ? -5.258 1.728 12.408 1.00 85.94 77 ILE A N 1
ATOM 623 C CA . ILE A 1 77 ? -5.012 0.833 11.268 1.00 85.94 77 ILE A CA 1
ATOM 624 C C . ILE A 1 77 ? -3.523 0.864 10.897 1.00 85.94 77 ILE A C 1
ATOM 626 O O . ILE A 1 77 ? -2.952 1.903 10.574 1.00 85.94 77 ILE A O 1
ATOM 630 N N . THR A 1 78 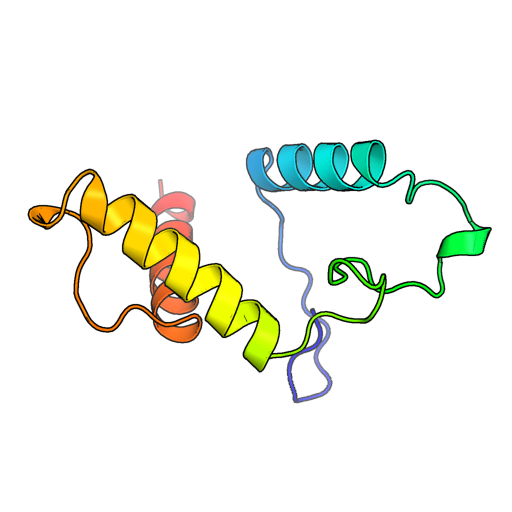? -2.894 -0.311 10.894 1.00 87.38 78 THR A N 1
ATOM 631 C CA . THR A 1 78 ? -1.507 -0.503 10.450 1.00 87.38 78 THR A CA 1
ATOM 632 C C . THR A 1 78 ? -1.429 -1.588 9.380 1.00 87.38 78 THR A C 1
ATOM 634 O O . THR A 1 78 ? -2.342 -2.406 9.240 1.00 87.38 78 THR A O 1
ATOM 637 N N . CYS A 1 79 ? -0.298 -1.679 8.669 1.00 85.69 79 CYS A N 1
ATOM 638 C CA . CYS A 1 79 ? -0.061 -2.767 7.712 1.00 85.69 79 CYS A CA 1
ATOM 639 C C . CYS A 1 79 ? -0.221 -4.161 8.348 1.00 85.69 79 CYS A C 1
ATOM 641 O O . CYS A 1 79 ? -0.661 -5.097 7.683 1.00 85.69 79 CYS A O 1
ATOM 643 N N . HIS A 1 80 ? 0.123 -4.309 9.634 1.00 86.44 80 HIS A N 1
ATOM 644 C CA . HIS A 1 80 ? -0.046 -5.573 10.353 1.00 86.44 80 HIS A CA 1
ATOM 645 C C . HIS A 1 80 ? -1.526 -5.862 10.608 1.00 86.44 80 HIS A C 1
ATOM 647 O O . HIS A 1 80 ? -1.979 -6.968 10.318 1.00 86.44 80 HIS A O 1
ATOM 653 N N . SER A 1 81 ? -2.293 -4.866 11.057 1.00 85.50 81 SER A N 1
ATOM 654 C CA . SER A 1 81 ? -3.740 -4.987 11.270 1.00 85.50 81 SER A CA 1
ATOM 655 C C . SER A 1 81 ? -4.468 -5.370 9.973 1.00 85.50 81 SER A C 1
ATOM 657 O O . SER A 1 81 ? -5.290 -6.285 9.971 1.00 85.50 81 SER A O 1
ATOM 659 N N . LEU A 1 82 ? -4.099 -4.751 8.843 1.00 85.81 82 LEU A N 1
ATOM 660 C CA . LEU A 1 82 ? -4.638 -5.101 7.523 1.00 85.81 82 LEU A CA 1
ATOM 661 C C . LEU A 1 82 ? -4.289 -6.530 7.106 1.00 85.81 82 LEU A C 1
ATOM 663 O O . LEU A 1 82 ? -5.153 -7.254 6.612 1.00 85.81 82 LEU A O 1
ATOM 667 N N . ARG A 1 83 ? -3.044 -6.967 7.337 1.00 86.50 83 ARG A N 1
ATOM 668 C CA . ARG A 1 83 ? -2.630 -8.350 7.066 1.00 86.50 83 ARG A CA 1
ATOM 669 C C . ARG A 1 83 ? -3.477 -9.347 7.857 1.00 86.50 83 ARG A C 1
ATOM 671 O O . ARG A 1 83 ? -3.916 -10.341 7.285 1.00 86.50 83 ARG A O 1
ATOM 678 N N . HIS A 1 84 ? -3.709 -9.088 9.145 1.00 85.25 84 HIS A N 1
ATOM 679 C CA . HIS A 1 84 ? -4.556 -9.939 9.982 1.00 85.25 84 HIS A CA 1
ATOM 680 C C . HIS A 1 84 ? -5.996 -9.982 9.467 1.00 85.25 84 HIS A C 1
ATOM 682 O O . HIS A 1 84 ? -6.539 -11.068 9.280 1.00 85.25 84 HIS A O 1
ATOM 688 N N . SER A 1 85 ? -6.581 -8.825 9.153 1.00 85.56 85 SER A N 1
ATOM 689 C CA . SER A 1 85 ? -7.934 -8.745 8.595 1.00 85.56 85 SER A CA 1
ATOM 690 C C . SER A 1 85 ? -8.063 -9.516 7.274 1.00 85.56 85 SER A C 1
ATOM 692 O O . SER A 1 85 ? -8.973 -10.330 7.117 1.00 85.56 85 SER A O 1
ATOM 694 N N . LYS A 1 86 ? -7.100 -9.363 6.351 1.00 84.44 86 LYS A N 1
ATOM 695 C CA . LYS A 1 86 ? -7.100 -10.098 5.077 1.00 84.44 86 LYS A CA 1
ATOM 696 C C . LYS A 1 86 ? -6.973 -11.608 5.278 1.00 84.44 86 LYS A C 1
ATOM 698 O O . LYS A 1 86 ? -7.657 -12.349 4.583 1.00 84.44 86 LYS A O 1
ATOM 703 N N . ALA A 1 87 ? -6.147 -12.062 6.221 1.00 84.50 87 ALA A N 1
ATOM 704 C CA . ALA A 1 87 ? -6.036 -13.482 6.553 1.00 84.50 87 ALA A CA 1
ATOM 705 C C . ALA A 1 87 ? -7.357 -14.045 7.105 1.00 84.50 87 ALA A C 1
ATOM 707 O O . ALA A 1 87 ? -7.787 -15.109 6.674 1.00 84.50 87 ALA A O 1
ATOM 708 N N . MET A 1 88 ? -8.035 -13.306 7.990 1.00 86.62 88 MET A N 1
ATOM 709 C CA . MET A 1 88 ? -9.354 -13.697 8.503 1.00 86.62 88 MET A CA 1
ATOM 710 C C . MET A 1 88 ? -10.421 -13.724 7.409 1.00 86.62 88 MET A C 1
ATOM 712 O O . MET A 1 88 ? -11.277 -14.603 7.407 1.00 86.62 88 MET A O 1
ATOM 716 N N . HIS A 1 89 ? -10.385 -12.767 6.484 1.00 82.69 89 HIS A N 1
ATOM 717 C CA . HIS A 1 89 ? -11.309 -12.731 5.358 1.00 82.69 89 HIS A CA 1
ATOM 718 C C . HIS A 1 89 ? -11.077 -13.895 4.388 1.00 82.69 89 HIS A C 1
ATOM 720 O O . HIS A 1 89 ? -12.039 -14.548 4.008 1.00 82.69 89 HIS A O 1
ATOM 726 N N . LEU A 1 90 ? -9.817 -14.198 4.051 1.00 79.25 90 LEU A N 1
ATOM 727 C CA . LEU A 1 90 ? -9.463 -15.364 3.234 1.00 79.25 90 LEU A CA 1
ATOM 728 C C . LEU A 1 90 ? -9.906 -16.666 3.905 1.00 79.25 90 LEU A C 1
ATOM 730 O O . LEU A 1 90 ? -10.552 -17.477 3.259 1.00 79.25 90 LEU A O 1
ATOM 734 N N . TYR A 1 91 ? -9.651 -16.820 5.210 1.00 79.19 91 TYR A N 1
ATOM 735 C CA . TYR A 1 91 ? -10.143 -17.970 5.971 1.00 79.19 91 TYR A CA 1
ATOM 736 C C . TYR A 1 91 ? -11.661 -18.114 5.832 1.00 79.19 91 TYR A C 1
ATOM 738 O O . TYR A 1 91 ? -12.146 -19.179 5.491 1.00 79.19 91 TYR A O 1
ATOM 746 N N . LYS A 1 92 ? -12.425 -17.034 6.023 1.00 73.06 92 LYS A N 1
ATOM 747 C CA . LYS A 1 92 ? -13.887 -17.086 5.883 1.00 73.06 92 LYS A CA 1
ATOM 748 C C . LYS A 1 92 ? -14.346 -17.430 4.461 1.00 73.06 92 LYS A C 1
ATOM 750 O O . LYS A 1 92 ? -15.382 -18.055 4.330 1.00 73.06 92 LYS A O 1
ATOM 755 N N . GLN A 1 93 ? -13.611 -17.030 3.422 1.00 62.34 93 GLN A N 1
ATOM 756 C CA . GLN A 1 93 ? -13.978 -17.285 2.022 1.00 62.34 93 GLN A CA 1
ATOM 757 C C . GLN A 1 93 ? -13.653 -18.704 1.539 1.00 62.34 93 GLN A C 1
ATOM 759 O O . GLN A 1 93 ? -14.346 -19.190 0.656 1.00 62.34 93 GLN A O 1
ATOM 764 N N . GLU A 1 94 ? -12.634 -19.364 2.096 1.00 57.47 94 GLU A N 1
ATOM 765 C CA . GLU A 1 94 ? -12.221 -20.713 1.666 1.00 57.47 94 GLU A CA 1
ATOM 766 C C . GLU A 1 94 ? -13.051 -21.853 2.288 1.00 57.47 94 GLU A C 1
ATOM 768 O O . GLU A 1 94 ? -12.901 -23.003 1.889 1.00 57.47 94 GLU A O 1
ATOM 773 N N . PHE A 1 95 ? -13.935 -21.554 3.248 1.00 51.03 95 PHE A N 1
ATOM 774 C CA . PHE A 1 95 ? -14.809 -22.539 3.906 1.00 51.03 95 PHE A CA 1
ATOM 775 C C . PHE A 1 95 ? -16.303 -22.349 3.579 1.00 51.03 95 PHE A C 1
ATOM 777 O O . PHE A 1 95 ? -17.157 -22.670 4.408 1.00 51.03 95 PHE A O 1
ATOM 784 N N . HIS A 1 96 ? -16.616 -21.842 2.384 1.00 44.66 96 HIS A N 1
ATOM 785 C CA . HIS A 1 96 ? -17.974 -21.796 1.830 1.00 44.66 96 HIS A CA 1
ATOM 786 C C . HIS A 1 96 ? -18.093 -22.657 0.576 1.00 44.66 96 HIS A C 1
ATOM 788 O O . HIS A 1 96 ? -17.198 -22.554 -0.290 1.00 44.66 96 HIS A O 1
#

pLDDT: mean 79.1, std 13.68, range [37.28, 92.62]